Protein AF-A0A537PG13-F1 (afdb_monomer_lite)

pLDDT: mean 83.82, std 13.09, range [53.03, 97.06]

Radius of gyration: 16.24 Å; chains: 1; bounding box: 52×18×34 Å

Secondary structure (DSSP, 8-state):
----TTSHHHHHHTTTS-HHHHHHHHHHHHHTT---STTS-------------------

Structure (mmCIF, N/CA/C/O backbone):
data_AF-A0A537PG13-F1
#
_entry.id   AF-A0A537PG13-F1
#
loop_
_atom_site.group_PDB
_atom_site.id
_atom_site.type_symbol
_atom_site.label_atom_id
_atom_site.label_alt_id
_atom_site.label_comp_id
_atom_site.label_asym_id
_atom_site.label_entity_id
_atom_site.label_seq_id
_atom_site.pdbx_PDB_ins_code
_atom_site.Cartn_x
_atom_site.Cartn_y
_atom_site.Cartn_z
_atom_site.occupancy
_atom_site.B_iso_or_equiv
_atom_site.auth_seq_id
_atom_site.auth_comp_id
_atom_site.auth_asym_id
_atom_site.auth_atom_id
_atom_site.pdbx_PDB_model_num
ATOM 1 N N . GLY A 1 1 ? 3.961 5.255 -1.934 1.00 74.75 1 GLY A N 1
ATOM 2 C CA . GLY A 1 1 ? 4.173 3.972 -2.614 1.00 74.75 1 GLY A CA 1
ATOM 3 C C . GLY A 1 1 ? 3.823 2.832 -1.692 1.00 74.75 1 GLY A C 1
ATOM 4 O O . GLY A 1 1 ? 3.735 3.044 -0.487 1.00 74.75 1 GLY A O 1
ATOM 5 N N . VAL A 1 2 ? 3.612 1.641 -2.242 1.00 78.12 2 VAL A N 1
ATOM 6 C CA . VAL A 1 2 ? 3.405 0.417 -1.452 1.00 78.12 2 VAL A CA 1
ATOM 7 C C . VAL A 1 2 ? 4.746 -0.290 -1.270 1.00 78.12 2 VAL A C 1
ATOM 9 O O . VAL A 1 2 ? 5.484 -0.441 -2.236 1.00 78.12 2 VAL A O 1
ATOM 12 N N . HIS A 1 3 ? 5.076 -0.675 -0.041 1.00 84.12 3 HIS A N 1
ATOM 13 C CA . HIS A 1 3 ? 6.360 -1.279 0.333 1.00 84.12 3 HIS A CA 1
ATOM 14 C C . HIS A 1 3 ? 6.212 -2.777 0.620 1.00 84.12 3 HIS A C 1
ATOM 16 O O . HIS A 1 3 ? 5.090 -3.268 0.722 1.00 84.12 3 HIS A O 1
ATOM 22 N N . GLN A 1 4 ? 7.329 -3.499 0.728 1.00 82.44 4 GLN A N 1
ATOM 23 C CA . GLN A 1 4 ? 7.350 -4.953 0.945 1.00 82.44 4 GLN A CA 1
ATOM 24 C C . GLN A 1 4 ? 7.617 -5.326 2.414 1.00 82.44 4 GLN A C 1
ATOM 26 O O . GLN A 1 4 ? 8.254 -4.545 3.127 1.00 82.44 4 GLN A O 1
ATOM 31 N N . PRO A 1 5 ? 7.194 -6.522 2.876 1.00 83.12 5 PRO A N 1
ATOM 32 C CA . PRO A 1 5 ? 7.547 -7.038 4.199 1.00 83.12 5 PRO A CA 1
ATOM 33 C C . PRO A 1 5 ? 9.046 -6.939 4.50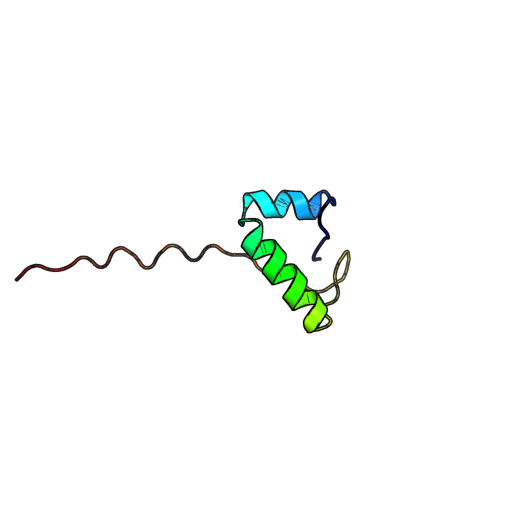3 1.00 83.12 5 PRO A C 1
ATOM 35 O O . PRO A 1 5 ? 9.876 -7.295 3.668 1.00 83.12 5 PRO A O 1
ATOM 38 N N . GLY A 1 6 ? 9.392 -6.471 5.705 1.00 85.69 6 GLY A N 1
ATOM 39 C CA . GLY A 1 6 ? 10.781 -6.224 6.105 1.00 85.69 6 GLY A CA 1
ATOM 40 C C . GLY A 1 6 ? 11.323 -4.831 5.753 1.00 85.69 6 GLY A C 1
ATOM 41 O O . GLY A 1 6 ? 12.369 -4.450 6.277 1.00 85.69 6 GLY A O 1
ATOM 42 N N . GLU A 1 7 ? 10.620 -4.032 4.943 1.00 86.94 7 GLU A N 1
ATOM 43 C CA . GLU A 1 7 ? 10.930 -2.608 4.762 1.00 86.94 7 GLU A CA 1
ATOM 44 C C . GLU A 1 7 ? 10.287 -1.756 5.866 1.00 86.94 7 GLU A C 1
ATOM 46 O O . GLU A 1 7 ? 9.140 -1.978 6.255 1.00 86.94 7 GLU A O 1
ATOM 51 N N . SER A 1 8 ? 10.984 -0.714 6.332 1.00 85.00 8 SER A N 1
ATOM 52 C CA . SER A 1 8 ? 10.523 0.153 7.434 1.00 85.00 8 SER A CA 1
ATOM 53 C C . SER A 1 8 ? 9.120 0.737 7.217 1.00 85.00 8 SER A C 1
ATOM 55 O O . SER A 1 8 ? 8.318 0.804 8.148 1.00 85.00 8 SER A O 1
ATOM 57 N N . HIS A 1 9 ? 8.798 1.118 5.980 1.00 83.38 9 HIS A N 1
ATOM 58 C CA . HIS A 1 9 ? 7.488 1.656 5.615 1.00 83.38 9 HIS A CA 1
ATOM 59 C C . HIS A 1 9 ? 6.381 0.598 5.617 1.00 83.38 9 HIS A C 1
ATOM 61 O O . HIS A 1 9 ? 5.235 0.928 5.911 1.00 83.38 9 HIS A O 1
ATOM 67 N N . PHE A 1 10 ? 6.699 -0.663 5.316 1.00 86.56 10 PHE A N 1
ATOM 68 C CA . PHE A 1 10 ? 5.728 -1.748 5.436 1.00 86.56 10 PHE A CA 1
ATOM 69 C C . PHE A 1 10 ? 5.457 -2.076 6.902 1.00 86.56 10 PHE A C 1
ATOM 71 O O . PHE A 1 10 ? 4.304 -2.218 7.301 1.00 86.56 10 PHE A O 1
ATOM 78 N N . GLU A 1 11 ? 6.502 -2.131 7.727 1.00 89.00 11 GLU A N 1
ATOM 79 C CA . GLU A 1 11 ? 6.357 -2.407 9.158 1.00 89.00 11 GLU A CA 1
ATOM 80 C C . GLU A 1 11 ? 5.513 -1.331 9.868 1.00 89.00 11 GLU A C 1
ATOM 82 O O . GLU A 1 11 ? 4.733 -1.649 10.765 1.00 89.00 11 GLU A O 1
ATOM 87 N N . LEU A 1 12 ? 5.545 -0.077 9.395 1.00 89.94 12 LEU A N 1
ATOM 88 C CA . LEU A 1 12 ? 4.630 0.974 9.853 1.00 89.94 12 LEU A CA 1
ATOM 89 C C . LEU A 1 12 ? 3.149 0.644 9.575 1.00 89.94 12 LEU A C 1
ATOM 91 O O . LEU A 1 12 ? 2.291 0.957 10.401 1.00 89.94 12 LEU A O 1
ATOM 95 N N . LEU A 1 13 ? 2.820 -0.006 8.451 1.00 90.31 13 LEU A N 1
ATOM 96 C CA . LEU A 1 13 ? 1.434 -0.358 8.108 1.00 90.31 13 LEU A CA 1
ATOM 97 C C . LEU A 1 13 ? 0.821 -1.367 9.087 1.00 90.31 13 LEU A C 1
ATOM 99 O O . LEU A 1 13 ? -0.397 -1.351 9.285 1.00 90.31 13 LEU A O 1
ATOM 103 N N . ARG A 1 14 ? 1.641 -2.187 9.761 1.00 90.50 14 ARG A N 1
ATOM 104 C CA . ARG A 1 14 ? 1.172 -3.129 10.795 1.00 90.50 14 ARG A CA 1
ATOM 105 C C . ARG A 1 14 ? 0.566 -2.433 12.014 1.00 90.50 14 ARG A C 1
ATOM 107 O O . ARG A 1 14 ? -0.242 -3.028 12.721 1.00 90.50 14 ARG A O 1
ATOM 114 N N . ALA A 1 15 ? 0.890 -1.159 12.245 1.00 91.44 15 ALA A N 1
ATOM 115 C CA . ALA A 1 15 ? 0.227 -0.360 13.275 1.00 91.44 15 ALA A CA 1
ATOM 116 C C . ALA A 1 15 ? -1.237 -0.017 12.918 1.00 91.44 15 ALA A C 1
ATOM 118 O O . ALA A 1 15 ? -2.024 0.310 13.805 1.00 91.44 15 ALA A O 1
ATOM 119 N N . PHE A 1 16 ? -1.615 -0.095 11.635 1.00 89.94 16 PHE A N 1
ATOM 120 C CA . PHE A 1 16 ? -2.930 0.314 11.126 1.00 89.94 16 PHE A CA 1
ATOM 121 C C . PHE A 1 16 ? -3.804 -0.858 10.659 1.00 89.94 16 PHE A C 1
ATOM 123 O O . PHE A 1 16 ? -5.031 -0.738 10.652 1.00 89.94 16 PHE A O 1
ATOM 130 N N . ALA A 1 17 ? -3.206 -1.990 10.278 1.00 91.56 17 ALA A N 1
ATOM 131 C CA . ALA A 1 17 ? -3.922 -3.178 9.825 1.00 91.56 17 ALA A CA 1
ATOM 132 C C . ALA A 1 17 ? -3.265 -4.475 10.309 1.00 91.56 17 ALA A C 1
ATOM 134 O O . ALA A 1 17 ? -2.068 -4.543 10.557 1.00 91.56 17 ALA A O 1
ATOM 135 N N . ARG A 1 18 ? -4.083 -5.527 10.413 1.00 93.31 18 ARG A N 1
ATOM 136 C CA . ARG A 1 18 ? -3.621 -6.886 10.731 1.00 93.31 18 ARG A CA 1
ATOM 137 C C . ARG A 1 18 ? -2.861 -7.475 9.544 1.00 93.31 18 ARG A C 1
ATOM 139 O O . ARG A 1 18 ? -3.273 -7.253 8.407 1.00 93.31 18 ARG A O 1
ATOM 146 N N . ASP A 1 19 ? -1.875 -8.324 9.820 1.00 92.69 19 ASP A N 1
ATOM 147 C CA . ASP A 1 19 ? -1.050 -8.993 8.802 1.00 92.69 19 ASP A CA 1
ATOM 148 C C . ASP A 1 19 ? -1.882 -9.658 7.694 1.00 92.69 19 ASP A C 1
ATOM 150 O O . ASP A 1 19 ? -1.630 -9.426 6.520 1.00 92.69 19 ASP A O 1
ATOM 154 N N . ALA A 1 20 ? -2.967 -10.362 8.043 1.00 94.38 20 ALA A N 1
ATOM 155 C CA . ALA A 1 20 ? -3.838 -11.005 7.053 1.00 94.38 20 ALA A CA 1
ATOM 156 C C . ALA A 1 20 ? -4.429 -10.030 6.009 1.00 94.38 20 ALA A C 1
ATOM 158 O O . ALA A 1 20 ? -4.627 -10.409 4.857 1.00 94.38 20 ALA A O 1
ATOM 159 N N . VAL A 1 21 ? -4.700 -8.779 6.402 1.00 93.38 21 VAL A N 1
ATOM 160 C CA . VAL A 1 21 ? -5.173 -7.726 5.488 1.00 93.38 21 VAL A CA 1
ATOM 161 C C . VAL A 1 21 ? -4.023 -7.231 4.613 1.00 93.38 21 VAL A C 1
ATOM 163 O O . VAL A 1 21 ? -4.206 -7.042 3.414 1.00 93.38 21 VAL A O 1
ATOM 166 N N . LEU A 1 22 ? -2.831 -7.047 5.188 1.00 92.62 22 LEU A N 1
ATOM 167 C CA . LEU A 1 22 ? -1.645 -6.623 4.439 1.00 92.62 22 LEU A CA 1
ATOM 168 C C . LEU A 1 22 ? -1.227 -7.681 3.404 1.00 92.62 22 LEU A C 1
ATOM 170 O O . LEU A 1 22 ? -0.919 -7.330 2.267 1.00 92.62 22 LEU A O 1
ATOM 174 N N . ASP A 1 23 ? -1.314 -8.966 3.745 1.00 93.31 23 ASP A N 1
ATOM 175 C CA . ASP A 1 23 ? -1.043 -10.084 2.834 1.00 93.31 23 ASP A CA 1
ATOM 176 C C . ASP A 1 23 ? -2.045 -10.151 1.675 1.00 93.31 23 ASP A C 1
ATOM 178 O O . ASP A 1 23 ? -1.706 -10.500 0.541 1.00 93.31 23 ASP A O 1
ATOM 182 N N . GLU A 1 24 ? -3.316 -9.849 1.940 1.00 94.38 24 GLU A N 1
ATOM 183 C CA . GLU A 1 24 ? -4.339 -9.746 0.901 1.00 94.38 24 GLU A CA 1
ATOM 184 C C . GLU A 1 24 ? -4.095 -8.545 -0.021 1.00 94.38 24 GLU A C 1
ATOM 186 O O . GLU A 1 24 ? -4.168 -8.695 -1.243 1.00 94.38 24 GLU A O 1
ATOM 191 N N . ILE A 1 25 ? -3.749 -7.381 0.536 1.00 93.56 25 ILE A N 1
ATOM 192 C CA . ILE A 1 25 ? -3.393 -6.188 -0.244 1.00 93.56 25 ILE A CA 1
ATOM 193 C C . ILE A 1 25 ? -2.207 -6.498 -1.161 1.00 93.56 25 ILE A C 1
ATOM 195 O O . ILE A 1 25 ? -2.312 -6.290 -2.369 1.00 93.56 25 ILE A O 1
ATOM 199 N N . SER A 1 26 ? -1.121 -7.064 -0.629 1.00 91.31 26 SER A N 1
ATOM 200 C CA . SER A 1 26 ? 0.076 -7.411 -1.407 1.00 91.31 26 SER A CA 1
ATOM 201 C C . SER A 1 26 ? -0.246 -8.336 -2.583 1.00 91.31 26 SER A C 1
ATOM 203 O O . SER A 1 26 ? 0.156 -8.060 -3.714 1.00 91.31 26 SER A O 1
ATOM 205 N N . ARG A 1 27 ? -1.048 -9.389 -2.356 1.00 94.06 27 ARG A N 1
ATOM 206 C CA . ARG A 1 27 ? -1.491 -10.302 -3.426 1.00 94.06 27 ARG A CA 1
ATOM 207 C C . ARG A 1 27 ? -2.294 -9.583 -4.510 1.00 94.06 27 ARG A C 1
ATOM 209 O O . ARG A 1 27 ? -2.060 -9.818 -5.695 1.00 94.06 27 ARG A O 1
ATOM 216 N N . ASN A 1 28 ? -3.216 -8.702 -4.123 1.00 95.06 28 ASN A N 1
ATOM 217 C CA . ASN A 1 28 ? -4.032 -7.952 -5.076 1.00 95.06 28 ASN A CA 1
ATOM 218 C C . ASN A 1 28 ? -3.201 -6.966 -5.902 1.00 95.06 28 ASN A C 1
ATOM 220 O O . ASN A 1 28 ? -3.417 -6.867 -7.108 1.00 95.06 28 ASN A O 1
ATOM 224 N N . LEU A 1 29 ? -2.236 -6.276 -5.293 1.00 93.38 29 LEU A N 1
ATOM 225 C CA . LEU A 1 29 ? -1.368 -5.343 -6.013 1.00 93.38 29 LEU A CA 1
ATOM 226 C C . LEU A 1 29 ? -0.561 -6.055 -7.104 1.00 93.38 29 LEU A C 1
ATOM 228 O O . LEU A 1 29 ? -0.523 -5.584 -8.240 1.00 93.38 29 LEU A O 1
ATOM 232 N N . THR A 1 30 ? 0.007 -7.224 -6.790 1.00 92.31 30 THR A N 1
ATOM 233 C CA . THR A 1 30 ? 0.718 -8.056 -7.770 1.00 92.31 30 THR A CA 1
ATOM 234 C C . THR A 1 30 ? -0.211 -8.564 -8.872 1.00 92.31 30 THR A C 1
ATOM 236 O O . THR A 1 30 ? 0.119 -8.433 -10.048 1.00 92.31 30 THR A O 1
ATOM 239 N N . ALA A 1 31 ? -1.378 -9.112 -8.515 1.00 97.06 31 ALA A N 1
ATOM 240 C CA . ALA A 1 31 ? -2.316 -9.690 -9.481 1.00 97.06 31 ALA A CA 1
ATOM 241 C C . ALA A 1 31 ? -2.840 -8.671 -10.508 1.00 97.06 31 ALA A C 1
ATOM 243 O O . ALA A 1 31 ? -3.155 -9.042 -11.635 1.00 97.06 31 ALA A O 1
ATOM 244 N N . HIS A 1 32 ? -2.902 -7.393 -10.130 1.00 96.00 32 HIS A N 1
ATOM 245 C CA . HIS A 1 32 ? -3.414 -6.312 -10.973 1.00 96.00 32 HIS A CA 1
ATOM 246 C C . HIS A 1 32 ? -2.311 -5.382 -11.507 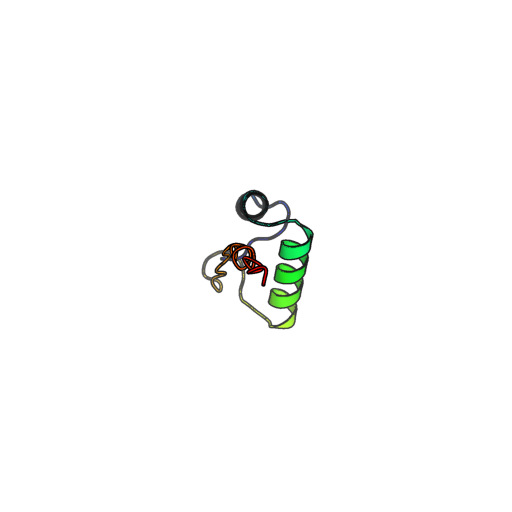1.00 96.00 32 HIS A C 1
ATOM 248 O O . HIS A 1 32 ? -2.619 -4.326 -12.052 1.00 96.00 32 HIS A O 1
ATOM 254 N N . ALA A 1 33 ? -1.038 -5.774 -11.376 1.00 94.12 33 ALA A N 1
ATOM 255 C CA . ALA A 1 33 ? 0.122 -5.041 -11.889 1.00 94.12 33 ALA A CA 1
ATOM 256 C C . ALA A 1 33 ? 0.223 -3.573 -11.414 1.00 94.12 33 ALA A C 1
ATOM 258 O O . ALA A 1 33 ? 0.668 -2.700 -12.164 1.00 94.12 33 ALA A O 1
ATOM 259 N N . TYR A 1 34 ? -0.155 -3.304 -10.159 1.00 94.88 34 TYR A N 1
ATOM 260 C CA . TYR A 1 34 ? 0.075 -2.000 -9.532 1.00 94.88 34 TYR A CA 1
ATOM 261 C C . TYR A 1 34 ? 1.574 -1.722 -9.386 1.00 94.88 34 TYR A C 1
ATOM 263 O O . TYR A 1 34 ? 2.368 -2.611 -9.066 1.00 94.88 34 TYR A O 1
ATOM 271 N N . ARG A 1 35 ? 1.968 -0.463 -9.580 1.00 93.19 35 ARG A N 1
ATOM 272 C CA . ARG A 1 35 ? 3.346 -0.001 -9.390 1.00 93.19 35 ARG A CA 1
ATOM 273 C C . ARG A 1 35 ? 3.582 0.267 -7.908 1.00 93.19 35 ARG A C 1
ATOM 275 O O . ARG A 1 35 ? 2.854 1.034 -7.290 1.00 93.19 35 ARG A O 1
ATOM 282 N N . THR A 1 36 ? 4.599 -0.350 -7.326 1.00 89.00 36 THR A N 1
ATOM 283 C CA . THR A 1 36 ? 4.941 -0.219 -5.900 1.00 89.00 36 THR A CA 1
ATOM 284 C C . THR A 1 36 ? 6.175 0.678 -5.703 1.00 89.00 36 THR A C 1
ATOM 286 O O . THR A 1 36 ? 6.682 1.248 -6.666 1.00 89.00 36 THR A O 1
ATOM 289 N N . HIS A 1 37 ? 6.653 0.824 -4.462 1.00 87.50 37 HIS A N 1
ATOM 290 C CA . HIS A 1 37 ? 7.796 1.661 -4.061 1.00 87.50 37 HIS A CA 1
ATOM 291 C C . HIS A 1 37 ? 7.633 3.163 -4.366 1.00 87.50 37 HIS A C 1
ATOM 293 O O . HIS A 1 37 ? 6.521 3.689 -4.484 1.00 87.50 37 HIS A O 1
ATOM 299 N N . GLU A 1 38 ? 8.750 3.889 -4.377 1.00 84.00 38 GLU A N 1
ATOM 300 C CA . GLU A 1 38 ? 8.814 5.320 -4.650 1.00 84.00 38 GLU A CA 1
ATOM 301 C C . GLU A 1 38 ? 8.263 5.611 -6.052 1.00 84.00 38 GLU A C 1
ATOM 303 O O . GLU A 1 38 ? 8.565 4.904 -7.010 1.00 84.00 38 GLU A O 1
ATOM 308 N N . PHE A 1 39 ? 7.416 6.639 -6.167 1.00 87.81 39 PHE A N 1
ATOM 309 C CA . PHE A 1 39 ? 6.743 7.039 -7.417 1.00 87.81 39 PHE A CA 1
ATOM 310 C C . PHE A 1 39 ? 5.762 6.011 -8.021 1.00 87.81 39 PHE A C 1
ATOM 312 O O . PHE A 1 39 ? 5.251 6.230 -9.120 1.00 87.81 39 PHE A O 1
ATOM 319 N N . GLY A 1 40 ? 5.467 4.921 -7.307 1.00 89.12 40 GLY A N 1
ATOM 320 C CA . GLY A 1 40 ? 4.396 3.988 -7.649 1.00 89.12 40 GLY A CA 1
ATOM 321 C C . GLY A 1 40 ? 2.994 4.511 -7.320 1.00 8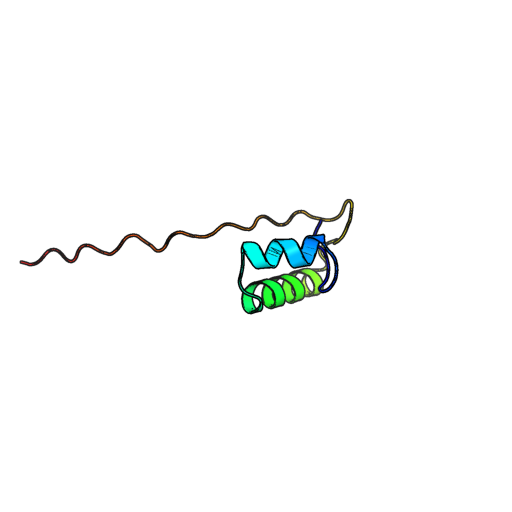9.12 40 GLY A C 1
ATOM 322 O O . GLY A 1 40 ? 2.801 5.646 -6.874 1.00 89.12 40 GLY A O 1
ATOM 323 N N . ASP A 1 41 ? 2.006 3.643 -7.500 1.00 93.06 41 ASP A N 1
ATOM 324 C CA . ASP A 1 41 ? 0.617 3.898 -7.150 1.00 93.06 41 ASP A CA 1
ATOM 325 C C . ASP A 1 41 ? 0.441 4.119 -5.637 1.00 93.06 41 ASP A C 1
ATOM 327 O O . ASP A 1 41 ? 1.263 3.736 -4.791 1.00 93.06 41 ASP A O 1
ATOM 331 N N . SER A 1 42 ? -0.664 4.778 -5.290 1.00 90.38 42 SER A N 1
ATOM 332 C CA . SER A 1 42 ? -1.018 5.098 -3.907 1.00 90.38 42 SER A CA 1
ATOM 333 C C . SER A 1 42 ? -2.021 4.095 -3.335 1.00 90.38 42 SER A C 1
ATOM 335 O O . SER A 1 42 ? -2.945 3.668 -4.021 1.00 90.38 42 SER A O 1
ATOM 337 N N . LEU A 1 43 ? -1.864 3.767 -2.050 1.00 89.62 43 LEU A N 1
ATOM 338 C CA . LEU A 1 43 ? -2.786 2.944 -1.265 1.00 89.62 43 LEU A CA 1
ATOM 339 C C . LEU A 1 43 ? -3.443 3.820 -0.195 1.00 89.62 43 LEU A C 1
ATOM 341 O O . LEU A 1 43 ? -2.745 4.463 0.588 1.00 89.62 43 LEU A O 1
ATOM 345 N N . LEU A 1 44 ? -4.774 3.810 -0.133 1.00 91.25 44 LEU A N 1
ATOM 346 C CA . LEU A 1 44 ? -5.535 4.425 0.952 1.00 91.25 44 LEU A CA 1
ATOM 347 C C . LEU A 1 44 ? -6.071 3.328 1.873 1.00 91.25 44 LEU A C 1
ATOM 349 O O . LEU A 1 44 ? -6.921 2.535 1.470 1.00 91.25 44 LEU A O 1
ATOM 353 N N . LEU A 1 45 ? -5.599 3.311 3.117 1.00 88.38 45 LEU A N 1
ATOM 354 C CA . LEU A 1 45 ? -6.079 2.413 4.162 1.00 88.38 45 LEU A CA 1
ATOM 355 C C . LEU A 1 45 ? -6.880 3.216 5.187 1.00 88.38 45 LEU A C 1
ATOM 357 O O . LEU A 1 45 ? -6.385 4.190 5.749 1.00 88.38 45 LEU A O 1
ATOM 361 N N . TYR A 1 46 ? -8.110 2.791 5.455 1.00 89.06 46 TYR A N 1
ATOM 362 C CA . TYR A 1 46 ? -8.949 3.374 6.494 1.00 89.06 46 TYR A CA 1
ATOM 363 C C . TYR A 1 46 ? -9.684 2.270 7.247 1.00 89.06 46 TYR A C 1
ATOM 365 O O . TYR A 1 46 ? -10.081 1.252 6.675 1.00 89.06 46 TYR A O 1
ATOM 373 N N . ARG A 1 47 ? -9.887 2.472 8.549 1.00 87.00 47 ARG A N 1
ATOM 374 C CA . ARG A 1 47 ? -10.755 1.602 9.336 1.00 87.00 47 ARG A CA 1
ATOM 375 C C . ARG A 1 47 ? -12.195 2.023 9.084 1.00 87.00 47 ARG A C 1
ATOM 377 O O . ARG A 1 47 ? -12.565 3.162 9.347 1.00 87.00 47 ARG A O 1
ATOM 384 N N . LYS A 1 48 ? -13.023 1.095 8.614 1.00 82.00 48 LYS A N 1
ATOM 385 C CA . LYS A 1 48 ? -14.471 1.264 8.696 1.00 82.00 48 LYS A CA 1
ATOM 386 C C . LYS A 1 48 ? -14.859 1.022 10.149 1.00 82.00 48 LYS A C 1
ATOM 388 O O . LYS A 1 48 ? -14.801 -0.119 10.608 1.00 82.00 48 LYS A O 1
ATOM 393 N N . ASP A 1 49 ? -15.176 2.084 10.885 1.00 77.94 49 ASP A N 1
ATOM 394 C CA . ASP A 1 49 ? -15.748 1.925 12.218 1.00 77.94 49 ASP A CA 1
ATOM 395 C C . ASP A 1 49 ? -16.982 1.024 12.095 1.00 77.94 49 ASP A C 1
ATOM 397 O O . ASP A 1 49 ? -17.766 1.1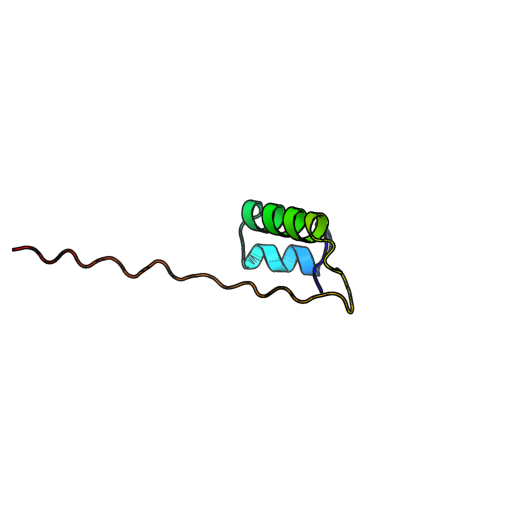49 11.145 1.00 77.94 49 ASP A O 1
ATOM 401 N N . GLY A 1 50 ? -17.080 0.034 12.988 1.00 61.44 50 GLY A N 1
ATOM 402 C CA . GLY A 1 50 ? -18.164 -0.940 12.963 1.00 61.44 50 GLY A CA 1
ATOM 403 C C . GLY A 1 50 ? -19.486 -0.196 12.856 1.00 61.44 50 GLY A C 1
ATOM 404 O O . GLY A 1 50 ? -19.700 0.751 13.611 1.00 61.44 50 GLY A O 1
ATOM 405 N N . ILE A 1 51 ? -20.324 -0.592 11.889 1.00 59.66 51 ILE A N 1
ATOM 406 C CA . ILE A 1 51 ? -21.702 -0.108 11.743 1.00 59.66 51 ILE A CA 1
ATOM 407 C C . ILE A 1 51 ? -22.261 -0.004 13.160 1.00 59.66 51 ILE A C 1
ATOM 409 O O . ILE A 1 51 ? -22.277 -1.017 13.865 1.00 59.66 51 ILE A O 1
ATOM 413 N N . GLY A 1 52 ? -22.561 1.223 13.605 1.00 53.03 52 GLY A N 1
ATOM 414 C CA . GLY A 1 52 ? -22.910 1.503 14.995 1.00 53.03 52 GLY A CA 1
ATOM 415 C C . GLY A 1 52 ? -23.904 0.463 15.488 1.00 53.03 52 GLY A C 1
ATOM 416 O O . GLY A 1 52 ? -24.801 0.094 14.728 1.00 53.03 52 GLY A O 1
ATOM 417 N N . LYS A 1 53 ? -23.689 -0.063 16.705 1.00 53.12 53 LYS A N 1
ATOM 418 C CA . LYS A 1 53 ? -24.577 -1.043 17.348 1.00 53.12 53 LYS A CA 1
ATOM 419 C C . LYS A 1 53 ? -26.015 -0.741 16.937 1.00 53.12 53 LYS A C 1
ATOM 421 O O . LYS A 1 53 ? -26.518 0.332 17.266 1.00 53.12 53 LYS A O 1
ATOM 426 N N . ALA A 1 54 ? -26.647 -1.655 16.201 1.00 56.38 54 ALA A N 1
ATOM 427 C CA . ALA A 1 54 ? -28.074 -1.567 15.961 1.00 56.38 54 ALA A CA 1
ATOM 428 C C . ALA A 1 54 ? -28.726 -1.529 17.346 1.00 56.38 54 ALA A C 1
ATOM 430 O O . ALA A 1 54 ? -28.696 -2.517 18.080 1.00 56.38 54 ALA A O 1
ATOM 431 N N . HIS A 1 55 ? -29.212 -0.356 17.751 1.00 53.50 55 HIS A N 1
ATOM 432 C CA . HIS A 1 55 ? -30.041 -0.229 18.932 1.00 53.50 55 HIS A CA 1
ATOM 433 C C . HIS A 1 55 ? -31.321 -0.996 18.611 1.00 53.50 55 HIS A C 1
ATOM 435 O O . HIS A 1 55 ? -32.193 -0.492 17.908 1.00 53.50 55 HIS A O 1
ATOM 441 N N . SER A 1 56 ? -31.397 -2.246 19.064 1.00 56.53 56 SER A N 1
ATOM 442 C CA . SER A 1 56 ? -32.629 -3.020 19.049 1.00 56.53 56 SER A CA 1
ATOM 443 C C . SER A 1 56 ? -33.635 -2.278 19.924 1.00 56.53 56 SER A C 1
ATOM 445 O O . SER A 1 56 ? -33.526 -2.286 21.152 1.00 56.53 56 SER A O 1
ATOM 447 N N . HIS A 1 57 ? -34.566 -1.574 19.284 1.00 54.53 57 HIS A N 1
ATOM 448 C CA . HIS A 1 57 ? -35.738 -1.030 19.947 1.00 54.53 57 HIS A CA 1
ATOM 449 C C . HIS A 1 57 ? -36.608 -2.220 20.360 1.00 54.53 57 HIS A C 1
ATOM 451 O O . HIS A 1 57 ?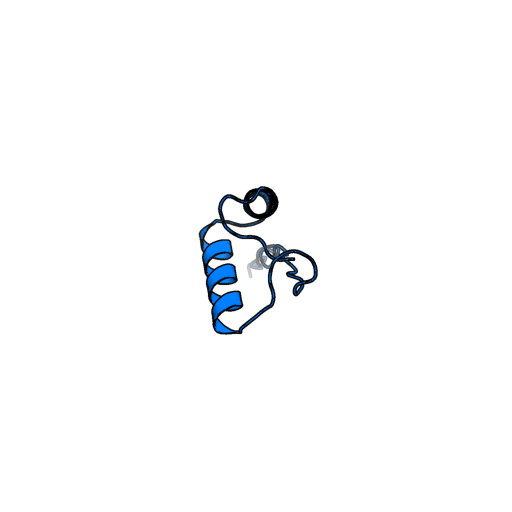 -37.049 -2.993 19.511 1.00 54.53 57 HIS A O 1
ATOM 457 N N . PHE A 1 58 ? -36.778 -2.399 21.667 1.00 5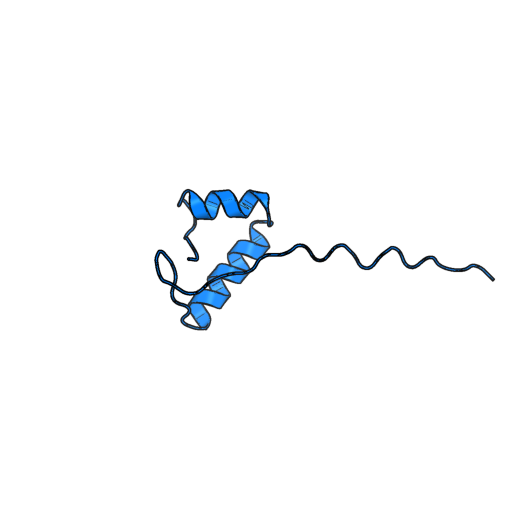6.31 58 PHE A N 1
ATOM 458 C CA . PHE A 1 58 ? -37.779 -3.298 22.226 1.00 56.31 58 PHE A CA 1
ATOM 459 C C . PHE A 1 58 ? -39.164 -2.687 21.986 1.00 56.31 58 PHE A C 1
ATOM 461 O O . PHE A 1 58 ? -39.379 -1.504 22.256 1.00 56.31 58 PHE A O 1
ATOM 468 N N . THR A 1 59 ? -40.105 -3.491 21.505 1.00 63.16 59 THR A N 1
ATOM 469 C CA . THR A 1 59 ? -41.546 -3.290 21.695 1.00 63.16 59 THR A CA 1
ATOM 470 C C . THR A 1 59 ? -42.160 -4.649 21.967 1.00 63.16 59 THR A C 1
ATOM 472 O O . THR A 1 59 ? -41.735 -5.613 21.289 1.00 63.16 59 THR A O 1
#

Foldseek 3Di:
DADDPPDPVNVVCVVVDPPVVVVVVVVVCVVVVWADDPPTDDDDDDDDDPPPPPPPDDD

Sequence (59 aa):
GVHQPGESHFELLRAFARDAVLDEISRNLTAHAYRTHEFGDSLLLYRKDGIGKAHSHFT